Protein AF-A0A2S7KU03-F1 (afdb_monomer_lite)

InterPro domains:
  IPR025232 Domain of unknown function DUF4174 [PF13778] (1-86)

Organism: NCBI:txid53483

pLDDT: mean 91.19, std 9.79, range [47.56, 96.88]

Secondary structure (DSSP, 8-state):
-----SHHHHTTT---EEEETTEEEETT-SS-EE-SHHHHHH-TT--S--EEEE-TTS-EEEEESS---HHHHHHHHHTSHHHHHHHHHHT-

Radius of gyration: 14.47 Å; chains: 1; bounding box: 33×25×41 Å

Sequence (92 aa):
MLKNKSTEFEERELKVFQALPNFFKSDSDENWSQSPDLYQKFNTEKTAFKIVLIGLDRGIKVSQTAILSVEKLFTIIDGMPMRQRELKLKNK

Structure (mmCIF, N/CA/C/O backbone):
data_AF-A0A2S7KU03-F1
#
_entry.id   AF-A0A2S7KU03-F1
#
loop_
_atom_site.group_PDB
_atom_site.id
_atom_site.type_symbol
_atom_site.label_atom_id
_atom_site.label_alt_id
_atom_site.label_comp_id
_atom_site.label_asym_id
_atom_site.label_entity_id
_atom_site.label_seq_id
_atom_site.pdbx_PDB_ins_code
_atom_site.Cartn_x
_atom_site.Cartn_y
_atom_site.Cartn_z
_atom_site.occupancy
_atom_site.B_iso_or_equiv
_atom_site.auth_seq_id
_atom_site.auth_comp_id
_atom_site.auth_asym_id
_atom_site.auth_atom_id
_atom_site.pdbx_PDB_model_num
ATOM 1 N N . MET A 1 1 ? -1.482 11.866 -8.044 1.00 47.56 1 MET A N 1
ATOM 2 C CA . MET A 1 1 ? -0.708 10.990 -7.133 1.00 47.56 1 MET A CA 1
ATOM 3 C C . MET A 1 1 ? -1.293 11.096 -5.734 1.00 47.56 1 MET A C 1
ATOM 5 O O . MET A 1 1 ? -1.732 12.187 -5.385 1.00 47.56 1 MET A O 1
ATOM 9 N N . LEU A 1 2 ? -1.324 9.995 -4.973 1.00 58.03 2 LEU A N 1
ATOM 10 C CA . LEU A 1 2 ? -1.790 9.970 -3.579 1.00 58.03 2 LEU A CA 1
ATOM 11 C C . LEU A 1 2 ? -0.881 10.878 -2.736 1.00 58.03 2 LEU A C 1
ATOM 13 O O . LEU A 1 2 ? 0.321 10.639 -2.662 1.00 58.03 2 LEU A O 1
ATOM 17 N N . LYS A 1 3 ? -1.432 11.952 -2.167 1.00 57.16 3 LYS A N 1
ATOM 18 C CA . LYS A 1 3 ? -0.708 12.846 -1.254 1.00 57.16 3 LYS A CA 1
ATOM 19 C C . LYS A 1 3 ? -0.989 12.377 0.176 1.00 57.16 3 LYS A C 1
ATOM 21 O O . LYS A 1 3 ? -2.143 12.384 0.586 1.00 57.16 3 LYS A O 1
ATOM 26 N N . ASN A 1 4 ? 0.044 11.975 0.918 1.00 62.50 4 ASN A N 1
ATOM 27 C CA . ASN A 1 4 ? -0.086 11.333 2.237 1.00 62.50 4 ASN A CA 1
ATOM 28 C C . ASN A 1 4 ? -0.361 12.296 3.414 1.00 62.50 4 ASN A C 1
ATOM 30 O O . ASN A 1 4 ? -0.373 11.857 4.552 1.00 62.50 4 ASN A O 1
ATOM 34 N N . LYS A 1 5 ? -0.566 13.597 3.172 1.00 61.34 5 LYS A N 1
ATOM 35 C CA . LYS A 1 5 ? -0.696 14.619 4.232 1.00 61.34 5 LYS A CA 1
ATOM 36 C C . LYS A 1 5 ? -2.136 14.856 4.695 1.00 61.34 5 LYS A C 1
ATOM 38 O O . LYS A 1 5 ? -2.480 15.967 5.087 1.00 61.34 5 LYS A O 1
ATOM 43 N N . SER A 1 6 ? -3.003 13.857 4.559 1.00 79.19 6 SER A N 1
ATOM 44 C CA . SER A 1 6 ? -4.374 13.959 5.064 1.00 79.19 6 SER A CA 1
ATOM 45 C C . SER A 1 6 ? -4.485 13.238 6.398 1.00 79.19 6 SER A C 1
ATOM 47 O O . SER A 1 6 ? -3.902 12.168 6.583 1.00 79.19 6 SER A O 1
ATOM 49 N N . THR A 1 7 ? -5.285 13.801 7.300 1.00 85.31 7 THR A N 1
ATOM 50 C CA . THR A 1 7 ? -5.614 13.205 8.601 1.00 85.31 7 THR A CA 1
ATOM 51 C C . THR A 1 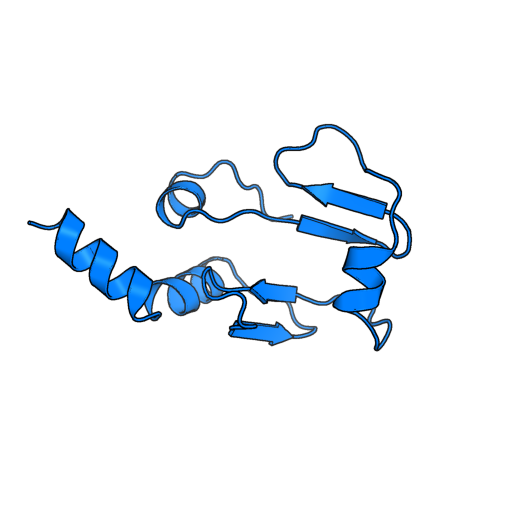7 ? -6.107 11.761 8.455 1.00 85.31 7 THR A C 1
ATOM 53 O O . THR A 1 7 ? -5.792 10.907 9.272 1.00 85.31 7 THR A O 1
ATOM 56 N N . GLU A 1 8 ? -6.794 11.440 7.357 1.00 89.75 8 GLU A N 1
ATOM 57 C CA . GLU A 1 8 ? -7.321 10.101 7.081 1.00 89.75 8 GLU A CA 1
ATOM 58 C C . GLU A 1 8 ? -6.237 9.034 6.840 1.00 89.75 8 GLU A C 1
ATOM 60 O O . GLU A 1 8 ? -6.457 7.859 7.155 1.00 89.75 8 GLU A O 1
ATOM 65 N N . PHE A 1 9 ? -5.083 9.420 6.280 1.00 91.25 9 PHE A N 1
ATOM 66 C CA . PHE A 1 9 ? -3.930 8.526 6.112 1.00 91.25 9 PHE A CA 1
ATOM 67 C C . PHE A 1 9 ? -3.202 8.321 7.441 1.00 91.25 9 PHE A C 1
ATOM 69 O O . PHE A 1 9 ? -2.847 7.188 7.769 1.00 91.25 9 PHE A O 1
ATOM 76 N N . GLU A 1 10 ? -3.032 9.395 8.214 1.00 89.31 10 GLU A N 1
ATOM 77 C CA . GLU A 1 10 ? -2.401 9.357 9.538 1.00 89.31 10 GLU A CA 1
ATOM 78 C C . GLU A 1 10 ? -3.202 8.489 10.517 1.00 89.31 10 GLU A C 1
ATOM 80 O O . GLU A 1 10 ? -2.637 7.625 11.183 1.00 89.31 10 GLU A O 1
ATOM 85 N N . GLU A 1 11 ? -4.531 8.627 10.541 1.00 91.75 11 GLU A N 1
ATOM 86 C CA . GLU A 1 11 ? -5.422 7.824 11.392 1.00 91.75 11 GLU A CA 1
ATOM 87 C C . GLU A 1 11 ? -5.342 6.315 11.141 1.00 91.75 11 GLU A C 1
ATOM 89 O O . GLU A 1 11 ? -5.684 5.524 12.027 1.00 91.75 11 GLU A O 1
ATOM 94 N N . ARG A 1 12 ? -4.945 5.927 9.925 1.00 92.69 12 ARG A N 1
ATOM 95 C CA . ARG A 1 12 ? -4.804 4.536 9.475 1.00 92.69 12 ARG A CA 1
ATOM 96 C C . ARG A 1 12 ? -3.344 4.083 9.440 1.00 92.69 12 ARG A C 1
ATOM 98 O O . ARG A 1 12 ? -3.071 3.003 8.920 1.00 92.69 12 ARG A O 1
ATOM 105 N N . GLU A 1 13 ? -2.430 4.910 9.952 1.00 91.94 13 GLU A N 1
ATOM 106 C CA . GLU A 1 13 ? -0.983 4.673 9.982 1.00 91.94 13 GLU A CA 1
ATOM 107 C C . GLU A 1 13 ? -0.410 4.269 8.609 1.00 91.94 13 GLU A C 1
ATOM 109 O O . GLU A 1 13 ? 0.492 3.433 8.493 1.00 91.94 13 GLU A O 1
ATOM 114 N N . LEU A 1 14 ? -0.951 4.852 7.535 1.00 92.75 14 LEU A N 1
ATOM 115 C CA . LEU A 1 14 ? -0.566 4.501 6.173 1.00 92.75 14 LEU A CA 1
ATOM 116 C C . LEU A 1 14 ? 0.751 5.158 5.774 1.00 92.75 14 LEU A C 1
ATOM 118 O O . LEU A 1 14 ? 0.909 6.372 5.860 1.00 92.75 14 LEU A O 1
ATOM 122 N N . LYS A 1 15 ? 1.655 4.340 5.230 1.00 92.44 15 LYS A N 1
ATOM 123 C CA . LYS A 1 15 ? 2.878 4.787 4.558 1.00 92.44 15 LYS A CA 1
ATOM 124 C C . LYS A 1 15 ? 2.813 4.425 3.087 1.00 92.44 15 LYS A C 1
ATOM 126 O O . LYS A 1 15 ? 2.492 3.286 2.736 1.00 92.44 15 LYS A O 1
ATOM 131 N N . VAL A 1 16 ? 3.135 5.380 2.224 1.00 93.12 16 VAL A N 1
ATOM 132 C CA . VAL A 1 16 ? 3.121 5.183 0.775 1.00 93.12 16 VAL A CA 1
ATOM 133 C C . VAL A 1 16 ? 4.547 5.068 0.260 1.00 93.12 16 VAL A C 1
ATOM 135 O O . VAL A 1 16 ? 5.355 5.975 0.419 1.00 93.12 16 VAL A O 1
ATOM 138 N N . PHE A 1 17 ? 4.827 3.965 -0.429 1.00 94.50 17 PHE A N 1
ATOM 139 C CA . PHE A 1 17 ? 6.070 3.761 -1.162 1.00 94.50 17 PHE A CA 1
ATOM 140 C C . PHE A 1 17 ? 5.784 3.739 -2.656 1.00 94.50 17 PHE A C 1
ATOM 142 O O . PHE A 1 17 ? 4.849 3.087 -3.122 1.00 94.50 17 PHE A O 1
ATOM 149 N N . GLN A 1 18 ? 6.622 4.432 -3.410 1.00 95.00 18 GLN A N 1
ATOM 150 C CA . GLN A 1 18 ? 6.630 4.399 -4.863 1.00 95.00 18 GLN A CA 1
ATOM 151 C C . GLN A 1 18 ? 7.887 3.669 -5.306 1.00 95.00 18 GLN A C 1
ATOM 153 O O . GLN A 1 18 ? 8.975 3.990 -4.835 1.00 95.00 18 GLN A O 1
ATOM 158 N N . ALA A 1 19 ? 7.741 2.694 -6.198 1.00 96.00 19 ALA A N 1
ATOM 159 C CA . ALA A 1 19 ? 8.850 1.900 -6.704 1.00 96.00 19 ALA A CA 1
ATOM 160 C C . ALA A 1 19 ? 8.877 1.941 -8.235 1.00 96.00 19 ALA A C 1
ATOM 162 O O . ALA A 1 19 ? 7.910 1.588 -8.908 1.00 96.00 19 ALA A O 1
ATOM 163 N N . LEU A 1 20 ? 10.015 2.366 -8.762 1.00 95.62 20 LEU A N 1
ATOM 164 C CA . LEU A 1 20 ? 10.435 2.290 -10.154 1.00 95.62 20 LEU A CA 1
ATOM 165 C C . LEU A 1 20 ? 11.513 1.199 -10.276 1.00 95.62 20 LEU A C 1
ATOM 167 O O . LEU A 1 20 ? 12.068 0.792 -9.255 1.00 95.62 20 LEU A O 1
ATOM 171 N N . PRO A 1 21 ? 11.867 0.739 -11.491 1.00 96.06 21 PRO A N 1
ATOM 172 C CA . PRO A 1 21 ? 12.779 -0.394 -11.669 1.00 96.06 21 PRO A CA 1
ATOM 173 C C . PRO A 1 21 ? 14.074 -0.358 -10.846 1.00 96.06 21 PRO A C 1
ATOM 175 O O . PRO A 1 21 ? 14.495 -1.401 -10.361 1.00 96.06 21 PRO A O 1
ATOM 178 N N . ASN A 1 22 ? 14.670 0.824 -10.660 1.00 96.50 22 ASN A N 1
ATOM 179 C CA . ASN A 1 22 ? 15.935 1.006 -9.935 1.00 96.50 22 ASN A CA 1
ATOM 180 C C . ASN A 1 22 ? 15.849 2.014 -8.783 1.00 96.50 22 ASN A C 1
ATOM 182 O O . ASN A 1 22 ? 16.866 2.319 -8.164 1.00 96.50 22 ASN A O 1
ATOM 186 N N . PHE A 1 23 ? 14.670 2.577 -8.532 1.00 96.88 23 PHE A N 1
ATOM 187 C CA . PHE A 1 23 ? 14.512 3.666 -7.579 1.00 96.88 23 PHE A CA 1
ATOM 188 C C . PHE A 1 23 ? 13.256 3.468 -6.763 1.00 96.88 23 PHE A C 1
ATOM 190 O O . PHE A 1 23 ? 12.238 3.009 -7.275 1.00 96.88 23 PHE A O 1
ATOM 197 N N . PHE A 1 24 ? 13.287 3.910 -5.520 1.00 96.44 24 PHE A N 1
ATOM 198 C CA . PHE A 1 24 ? 12.083 4.020 -4.725 1.00 96.44 24 PHE A CA 1
ATOM 199 C C . PHE A 1 24 ? 12.058 5.325 -3.948 1.00 96.44 24 PHE A C 1
ATOM 201 O O . PHE A 1 24 ? 13.076 6.000 -3.785 1.00 96.44 24 PHE A O 1
ATOM 208 N N . LYS A 1 25 ? 10.869 5.683 -3.487 1.00 95.31 25 LYS A N 1
ATOM 209 C CA . LYS A 1 25 ? 10.649 6.860 -2.665 1.00 95.31 25 LYS A CA 1
ATOM 210 C C . LYS A 1 25 ? 9.514 6.593 -1.690 1.00 95.31 25 LYS A C 1
ATOM 212 O O . LYS A 1 25 ? 8.430 6.179 -2.113 1.00 95.31 25 LYS A O 1
ATOM 217 N N . SER A 1 26 ? 9.761 6.821 -0.406 1.00 92.75 26 SER A N 1
ATOM 218 C CA . SER A 1 26 ? 8.697 6.942 0.584 1.00 92.75 26 SER A CA 1
ATOM 219 C C . SER A 1 26 ? 8.030 8.310 0.459 1.00 92.75 26 SER A C 1
ATOM 221 O O . SER A 1 26 ? 8.640 9.295 0.046 1.00 92.75 26 SER A O 1
ATOM 223 N N . ASP A 1 27 ? 6.772 8.395 0.853 1.00 87.25 27 ASP A N 1
ATOM 224 C CA . ASP A 1 27 ? 6.046 9.652 1.007 1.00 87.25 27 ASP A CA 1
ATOM 225 C C . ASP A 1 27 ? 6.693 10.645 1.984 1.00 87.25 27 ASP A C 1
ATOM 227 O O . ASP A 1 27 ? 6.477 11.852 1.875 1.00 87.25 27 ASP A O 1
ATOM 231 N N . SER A 1 28 ? 7.509 10.126 2.895 1.00 84.44 28 SER A N 1
ATOM 232 C CA . SER A 1 28 ? 8.251 10.883 3.897 1.00 84.44 28 SER A CA 1
ATOM 233 C C . SER A 1 28 ? 9.635 11.324 3.407 1.00 84.44 28 SER A C 1
ATOM 235 O O . SER A 1 28 ? 10.264 12.160 4.049 1.00 84.44 28 SER A O 1
ATOM 237 N N . ASP A 1 29 ? 10.113 10.787 2.279 1.00 88.31 29 ASP A N 1
ATOM 238 C CA . ASP A 1 29 ? 11.436 11.108 1.747 1.00 88.31 29 ASP A CA 1
ATOM 239 C C . ASP A 1 29 ? 11.378 12.358 0.860 1.00 88.31 29 ASP A C 1
ATOM 241 O O . ASP A 1 29 ? 10.454 12.556 0.062 1.00 88.31 29 ASP A O 1
ATOM 245 N N . GLU A 1 30 ? 12.417 13.189 0.911 1.00 88.25 30 GLU A N 1
ATOM 246 C CA . GLU A 1 30 ? 12.565 14.299 -0.037 1.00 88.25 30 GLU A CA 1
ATOM 247 C C . GLU A 1 30 ? 13.048 13.796 -1.406 1.00 88.25 30 GLU A C 1
ATOM 249 O O . GLU A 1 30 ? 12.515 14.192 -2.448 1.00 88.25 30 GLU A O 1
ATOM 254 N N . ASN A 1 31 ? 13.977 12.837 -1.408 1.00 93.38 31 ASN A N 1
ATOM 255 C CA . ASN A 1 31 ? 14.675 12.352 -2.598 1.00 93.38 31 ASN A CA 1
ATOM 256 C C . ASN A 1 31 ? 14.360 10.885 -2.915 1.00 93.38 31 ASN A C 1
ATOM 258 O O . ASN A 1 31 ? 13.935 10.118 -2.055 1.00 93.38 31 ASN A O 1
ATOM 262 N N . TRP A 1 32 ? 14.577 10.494 -4.171 1.00 96.12 32 TRP A N 1
ATOM 263 C CA . TRP A 1 32 ? 14.537 9.089 -4.576 1.00 96.12 32 TRP A CA 1
ATOM 264 C C . TRP A 1 32 ? 15.805 8.374 -4.112 1.00 96.12 32 TRP A C 1
ATOM 266 O O . TRP A 1 32 ? 16.911 8.878 -4.299 1.00 96.12 32 TRP A O 1
ATOM 276 N N . SER A 1 33 ? 15.638 7.178 -3.561 1.00 96.12 33 SER A N 1
ATOM 277 C CA . SER A 1 33 ? 16.734 6.277 -3.216 1.00 96.12 33 SER A CA 1
ATOM 278 C C . SER A 1 33 ? 16.942 5.266 -4.338 1.00 96.12 33 SER A C 1
ATOM 280 O O . SER A 1 33 ? 15.977 4.728 -4.883 1.00 96.12 33 SER A O 1
ATOM 282 N N . GLN A 1 34 ? 18.196 4.990 -4.692 1.00 96.81 34 GLN A N 1
ATOM 283 C CA . GLN A 1 34 ? 18.531 3.989 -5.702 1.00 96.81 34 GLN A CA 1
ATOM 284 C C . GLN A 1 34 ? 18.523 2.591 -5.072 1.00 96.81 34 GLN A C 1
ATOM 286 O O . GLN A 1 34 ? 19.432 2.222 -4.336 1.00 96.81 34 GLN A O 1
ATOM 291 N N . SER A 1 35 ? 17.485 1.811 -5.358 1.00 96.00 35 SER A N 1
ATOM 292 C CA . SER A 1 35 ? 17.420 0.379 -5.067 1.00 96.00 35 SER A CA 1
ATOM 293 C C . SER A 1 35 ? 16.326 -0.258 -5.930 1.00 96.00 35 SER A C 1
ATOM 295 O O . SER A 1 35 ? 15.230 0.305 -6.038 1.00 96.00 35 SER A O 1
ATOM 297 N N . PRO A 1 36 ? 16.587 -1.427 -6.540 1.00 94.69 36 PRO A N 1
ATOM 298 C CA . PRO A 1 36 ? 15.590 -2.159 -7.308 1.00 94.69 36 PRO A CA 1
ATOM 299 C C . PRO A 1 36 ? 14.701 -3.066 -6.439 1.00 94.69 36 PRO A C 1
ATOM 301 O O . PRO A 1 36 ? 13.733 -3.636 -6.946 1.00 94.69 36 PRO A O 1
ATOM 304 N N . ASP A 1 37 ? 15.007 -3.219 -5.147 1.00 95.94 37 ASP A N 1
ATOM 305 C CA . ASP A 1 37 ? 14.485 -4.307 -4.311 1.00 95.94 37 ASP A CA 1
ATOM 306 C C . ASP A 1 37 ? 12.958 -4.290 -4.208 1.00 95.94 37 ASP A C 1
ATOM 308 O O . ASP A 1 37 ? 12.307 -5.323 -4.371 1.00 95.94 37 ASP A O 1
ATOM 312 N N . LEU A 1 38 ? 12.361 -3.113 -3.986 1.00 94.81 38 LEU A N 1
ATOM 313 C CA . LEU A 1 38 ? 10.904 -2.978 -3.894 1.00 94.81 38 LEU A CA 1
ATOM 314 C C . LEU A 1 38 ? 10.219 -3.315 -5.222 1.00 94.81 38 LEU A C 1
ATOM 316 O O . LEU A 1 38 ? 9.216 -4.031 -5.231 1.00 94.81 38 LEU A O 1
ATOM 320 N N . TYR A 1 39 ? 10.764 -2.840 -6.343 1.00 96.25 39 TYR A N 1
ATOM 321 C CA . TYR A 1 39 ? 10.189 -3.113 -7.657 1.00 96.25 39 TYR A CA 1
ATOM 322 C C . TYR A 1 39 ? 10.298 -4.597 -8.007 1.00 96.25 39 TYR A C 1
ATOM 324 O O . TYR A 1 39 ? 9.300 -5.210 -8.382 1.00 96.25 39 TYR A O 1
ATOM 332 N N . GLN A 1 40 ? 11.475 -5.202 -7.830 1.00 95.75 40 GLN A N 1
ATOM 333 C CA . GLN A 1 40 ? 11.685 -6.620 -8.130 1.00 95.75 40 GLN A CA 1
ATOM 334 C C . GLN A 1 40 ? 10.841 -7.529 -7.234 1.00 95.75 40 GLN A C 1
ATOM 336 O O . GLN A 1 40 ? 10.286 -8.517 -7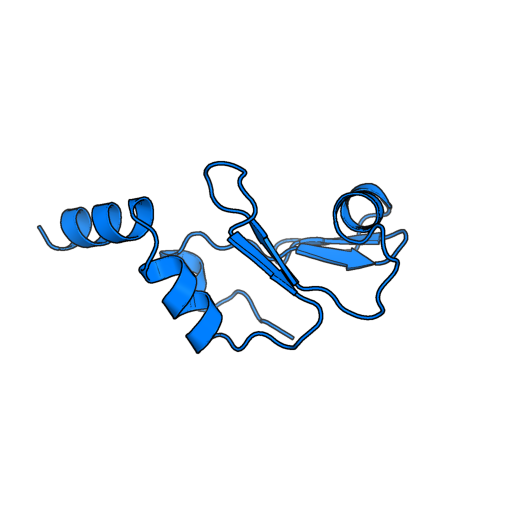.712 1.00 95.75 40 GLN A O 1
ATOM 341 N N . LYS A 1 41 ? 10.689 -7.175 -5.953 1.00 95.38 41 LYS A N 1
ATOM 342 C CA . LYS A 1 41 ? 9.901 -7.956 -4.996 1.00 95.38 41 LYS A CA 1
ATOM 343 C C . LYS A 1 41 ? 8.405 -7.937 -5.301 1.00 95.38 41 LYS A C 1
ATOM 345 O O . LYS A 1 41 ? 7.746 -8.964 -5.154 1.00 95.38 41 LYS A O 1
ATOM 350 N N . PHE A 1 42 ? 7.854 -6.786 -5.687 1.00 95.62 42 PHE A N 1
ATOM 351 C CA . PHE A 1 42 ? 6.400 -6.611 -5.792 1.00 95.62 42 PHE A CA 1
ATOM 352 C C . PHE A 1 42 ? 5.867 -6.573 -7.233 1.00 95.62 42 PHE A C 1
ATOM 354 O O . PHE A 1 42 ? 4.677 -6.828 -7.447 1.00 95.62 42 PHE A O 1
ATOM 361 N N . ASN A 1 43 ? 6.719 -6.337 -8.233 1.00 95.81 43 ASN A N 1
ATOM 362 C CA . ASN A 1 43 ? 6.355 -6.273 -9.651 1.00 95.81 43 ASN A CA 1
ATOM 363 C C . ASN A 1 43 ? 7.181 -7.240 -10.521 1.00 95.81 43 ASN A C 1
ATOM 365 O O . ASN A 1 43 ? 7.751 -6.855 -11.540 1.00 95.81 43 ASN A O 1
ATOM 369 N N . THR A 1 44 ? 7.218 -8.516 -10.133 1.00 92.50 44 THR A N 1
ATOM 370 C CA . THR A 1 44 ? 7.902 -9.600 -10.869 1.00 92.50 44 THR A CA 1
ATOM 371 C C . THR A 1 44 ? 7.444 -9.733 -12.326 1.00 92.50 44 THR A C 1
ATOM 373 O O . THR A 1 44 ? 8.248 -10.019 -13.208 1.00 92.50 44 THR A O 1
ATOM 376 N N . GLU A 1 45 ? 6.166 -9.461 -12.587 1.00 93.06 45 GLU A N 1
ATOM 377 C CA . GLU A 1 45 ? 5.538 -9.472 -13.915 1.00 93.06 45 GLU A CA 1
ATOM 378 C C . GLU A 1 45 ? 5.917 -8.259 -14.786 1.00 93.06 45 GLU A C 1
ATOM 380 O O . GLU A 1 45 ? 5.529 -8.196 -15.949 1.00 93.06 45 GLU A O 1
ATOM 385 N N . LYS A 1 46 ? 6.670 -7.288 -14.242 1.00 92.50 46 LYS A N 1
ATOM 386 C CA . LYS A 1 46 ? 7.098 -6.057 -14.933 1.00 92.50 46 LYS A CA 1
ATOM 387 C C . LYS A 1 46 ? 5.935 -5.274 -15.551 1.00 92.50 46 LYS A C 1
ATOM 389 O O . LYS A 1 46 ? 6.049 -4.697 -16.631 1.00 92.50 46 LYS A O 1
ATOM 394 N N . THR A 1 47 ? 4.807 -5.234 -14.848 1.00 94.81 47 THR A N 1
ATOM 395 C CA . THR A 1 47 ? 3.634 -4.465 -15.276 1.00 94.81 47 THR A CA 1
ATOM 396 C C . THR A 1 47 ? 3.936 -2.965 -15.246 1.00 94.81 47 THR A C 1
ATOM 398 O O . THR A 1 47 ? 4.729 -2.498 -14.423 1.00 94.81 47 THR A O 1
ATOM 401 N N . ALA A 1 48 ? 3.297 -2.196 -16.131 1.00 94.06 48 ALA A N 1
ATOM 402 C CA . ALA A 1 48 ? 3.477 -0.743 -16.182 1.00 94.06 48 ALA A CA 1
ATOM 403 C C . ALA A 1 48 ? 2.954 -0.038 -14.916 1.00 94.06 48 ALA A C 1
ATOM 405 O O . ALA A 1 48 ? 3.445 1.027 -14.551 1.00 94.06 48 ALA A O 1
ATOM 406 N N . PHE A 1 49 ? 1.968 -0.636 -14.243 1.00 94.88 49 PHE A N 1
ATOM 407 C CA . PHE A 1 49 ? 1.372 -0.107 -13.027 1.00 94.88 49 PHE A CA 1
ATOM 408 C C . PHE A 1 49 ? 0.867 -1.238 -12.135 1.00 94.88 49 PHE A C 1
ATOM 410 O O . PHE A 1 49 ? 0.174 -2.144 -12.601 1.00 94.88 49 PHE A O 1
ATOM 417 N N . LYS A 1 50 ? 1.183 -1.153 -10.841 1.00 96.12 50 LYS A N 1
ATOM 418 C CA . LYS A 1 50 ? 0.730 -2.101 -9.827 1.00 96.12 50 LYS A CA 1
ATOM 419 C C . LYS A 1 50 ? 0.582 -1.408 -8.482 1.00 96.12 50 LYS A C 1
ATOM 421 O O . LYS A 1 50 ? 1.439 -0.621 -8.088 1.00 96.12 50 LYS A O 1
ATOM 426 N N . ILE A 1 51 ? -0.487 -1.737 -7.770 1.00 96.06 51 ILE A N 1
ATOM 427 C CA . ILE A 1 51 ? -0.716 -1.341 -6.382 1.00 96.06 51 ILE A CA 1
ATOM 428 C C . ILE A 1 51 ? -0.636 -2.593 -5.527 1.00 96.06 51 ILE A C 1
ATOM 430 O O . ILE A 1 51 ? -1.297 -3.592 -5.820 1.00 96.06 51 ILE A O 1
ATOM 434 N N . VAL A 1 52 ? 0.142 -2.510 -4.451 1.00 96.81 52 VAL A N 1
ATOM 435 C CA . VAL A 1 52 ? 0.213 -3.543 -3.422 1.00 96.81 52 VAL A CA 1
ATOM 436 C C . VAL A 1 52 ? -0.086 -2.902 -2.071 1.00 96.81 52 VAL A C 1
ATOM 438 O O . VAL A 1 52 ? 0.618 -1.987 -1.655 1.00 96.81 52 VAL A O 1
ATOM 441 N N . LEU A 1 53 ? -1.131 -3.379 -1.393 1.00 96.69 53 LEU A N 1
ATOM 442 C CA . LEU A 1 53 ? -1.429 -3.017 -0.007 1.00 96.69 53 LEU A CA 1
ATOM 443 C C . LEU A 1 53 ? -0.885 -4.110 0.907 1.00 96.69 53 LEU A C 1
ATOM 445 O O . LEU A 1 53 ? -1.274 -5.272 0.773 1.00 96.69 53 LEU A O 1
ATOM 449 N N . ILE A 1 54 ? -0.013 -3.734 1.838 1.00 96.31 54 ILE A N 1
ATOM 450 C CA . ILE A 1 54 ? 0.593 -4.638 2.818 1.00 96.31 54 ILE A CA 1
ATOM 451 C C . ILE A 1 54 ? 0.026 -4.283 4.192 1.00 96.31 54 ILE A C 1
ATOM 453 O O . ILE A 1 54 ? 0.052 -3.121 4.588 1.00 96.31 54 ILE A O 1
ATOM 457 N N . GLY A 1 55 ? -0.513 -5.272 4.902 1.00 94.12 55 GLY A N 1
ATOM 458 C CA . GLY A 1 55 ? -0.997 -5.095 6.269 1.00 94.12 55 GLY A CA 1
ATOM 459 C C . GLY A 1 55 ? 0.146 -5.012 7.282 1.00 94.12 55 GLY A C 1
ATOM 460 O O . GLY A 1 55 ? 1.264 -5.456 7.018 1.00 94.12 55 GLY A O 1
ATOM 461 N N . LEU A 1 56 ? -0.147 -4.509 8.485 1.00 91.25 56 LEU A N 1
ATOM 462 C CA . LEU A 1 56 ? 0.800 -4.508 9.61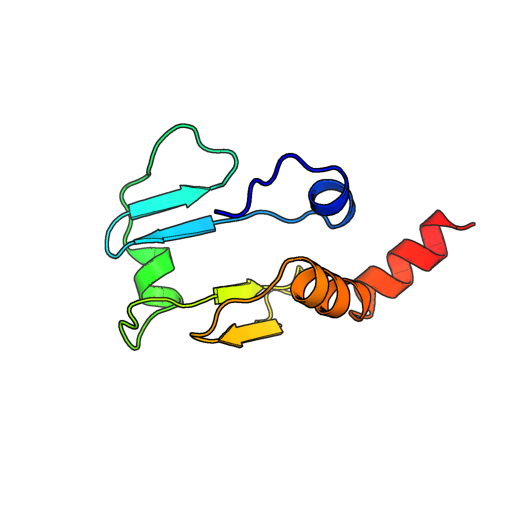5 1.00 91.25 56 LEU A CA 1
ATOM 463 C C . LEU A 1 56 ? 1.236 -5.928 10.024 1.00 91.25 56 LEU A C 1
ATOM 465 O O . LEU A 1 56 ? 2.312 -6.132 10.580 1.00 91.25 56 LEU A O 1
ATOM 469 N N . ASP A 1 57 ? 0.433 -6.932 9.673 1.00 92.00 57 ASP A N 1
ATOM 470 C CA . ASP A 1 57 ? 0.749 -8.356 9.796 1.00 92.00 57 ASP A CA 1
ATOM 471 C C . ASP A 1 57 ? 1.730 -8.874 8.727 1.00 92.00 57 ASP A C 1
ATOM 473 O O . ASP A 1 57 ? 2.026 -10.068 8.696 1.00 92.00 57 ASP A O 1
ATOM 477 N N . ARG A 1 58 ? 2.257 -7.988 7.869 1.00 92.69 58 ARG A N 1
ATOM 478 C CA . ARG A 1 58 ? 3.147 -8.274 6.729 1.00 92.69 58 ARG A CA 1
ATOM 479 C C . ARG A 1 58 ? 2.483 -9.055 5.586 1.00 92.69 58 ARG A C 1
ATOM 481 O O . ARG A 1 58 ? 3.169 -9.426 4.633 1.00 92.69 58 ARG A O 1
ATOM 488 N N . GLY A 1 59 ? 1.168 -9.275 5.634 1.00 95.06 59 GLY A N 1
ATOM 489 C CA . GLY A 1 59 ? 0.419 -9.946 4.572 1.00 95.06 59 GLY A CA 1
ATOM 490 C C . GLY A 1 59 ? -0.003 -8.994 3.450 1.00 95.06 59 GLY A C 1
ATOM 491 O O . GLY A 1 59 ? -0.370 -7.848 3.705 1.00 95.06 59 GLY A O 1
ATOM 492 N N . ILE A 1 60 ? -0.015 -9.475 2.202 1.00 96.56 60 ILE A N 1
ATOM 493 C CA . ILE A 1 60 ? -0.585 -8.731 1.067 1.00 96.56 60 ILE A CA 1
ATOM 494 C C . ILE A 1 60 ? -2.115 -8.772 1.166 1.00 96.56 60 ILE A C 1
ATOM 496 O O . ILE A 1 60 ? -2.709 -9.846 1.211 1.00 96.56 60 ILE A O 1
ATOM 500 N N . LYS A 1 61 ? -2.751 -7.599 1.201 1.00 96.38 61 LYS A N 1
ATOM 501 C CA . LYS A 1 61 ? -4.214 -7.431 1.275 1.00 96.38 61 LYS A CA 1
ATOM 502 C C . LYS A 1 61 ? -4.831 -7.115 -0.081 1.00 96.38 61 LYS A C 1
ATOM 504 O O . LYS A 1 61 ? -5.945 -7.538 -0.366 1.00 96.38 61 LYS A O 1
ATOM 509 N N . VAL A 1 62 ? -4.094 -6.387 -0.917 1.00 96.44 62 VAL A N 1
ATOM 510 C CA . VAL A 1 62 ? -4.475 -6.050 -2.293 1.00 96.44 62 VAL A CA 1
ATOM 511 C C . VAL A 1 62 ? -3.236 -6.165 -3.167 1.00 96.44 62 VAL A C 1
ATOM 513 O O . VAL A 1 62 ? -2.168 -5.706 -2.773 1.00 96.44 62 VAL A O 1
ATOM 516 N N . SER A 1 63 ? -3.386 -6.747 -4.353 1.00 96.31 63 SER A N 1
ATOM 517 C CA . SER A 1 63 ? -2.385 -6.740 -5.419 1.00 96.31 63 SER A CA 1
ATOM 518 C C . SER A 1 63 ? -3.126 -6.654 -6.748 1.00 96.31 63 SER A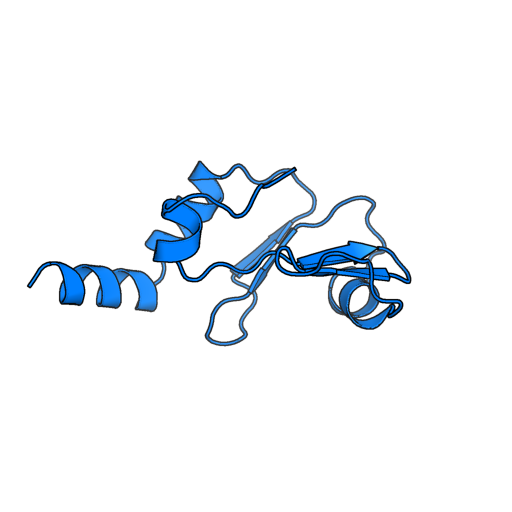 C 1
ATOM 520 O O . SER A 1 63 ? -3.785 -7.613 -7.142 1.00 96.31 63 SER A O 1
ATOM 522 N N . GLN A 1 64 ? -3.072 -5.501 -7.413 1.00 95.81 64 GLN A N 1
ATOM 523 C CA . GLN A 1 64 ? -3.803 -5.268 -8.662 1.00 95.81 64 GLN A CA 1
ATOM 524 C C . GLN A 1 64 ? -3.065 -4.298 -9.585 1.00 95.81 64 GLN A C 1
ATOM 526 O O . GLN A 1 64 ? -2.281 -3.468 -9.130 1.00 95.81 64 GLN A O 1
ATOM 531 N N . THR A 1 65 ? -3.363 -4.373 -10.879 1.00 96.81 65 THR A N 1
ATOM 532 C CA . THR A 1 65 ? -2.807 -3.504 -11.932 1.00 96.81 65 THR A CA 1
ATOM 533 C C . THR A 1 65 ? -3.765 -2.388 -12.360 1.00 96.81 65 THR A C 1
ATOM 535 O O . THR A 1 65 ? -3.466 -1.615 -13.265 1.00 96.81 65 THR A O 1
ATOM 538 N N . ALA A 1 66 ? -4.923 -2.282 -11.706 1.00 94.56 66 ALA A N 1
ATOM 539 C CA . ALA A 1 66 ? -5.904 -1.226 -11.928 1.00 94.56 66 ALA A CA 1
ATOM 540 C C . ALA A 1 66 ? -5.781 -0.119 -10.874 1.00 94.56 66 ALA A C 1
ATOM 542 O O . ALA A 1 66 ? -5.346 -0.365 -9.744 1.00 94.56 66 ALA A O 1
ATOM 543 N N . ILE A 1 67 ? -6.228 1.090 -11.221 1.00 92.50 67 ILE A N 1
ATOM 544 C CA . ILE A 1 67 ? -6.323 2.215 -10.283 1.00 92.50 67 ILE A CA 1
ATOM 545 C C . ILE A 1 67 ? -7.206 1.817 -9.090 1.00 92.50 67 ILE A C 1
ATOM 547 O O . ILE A 1 67 ? -8.290 1.255 -9.254 1.00 92.50 67 ILE A O 1
ATOM 551 N N . LEU A 1 68 ? -6.727 2.114 -7.883 1.00 92.31 68 LEU A N 1
ATOM 552 C CA . LEU A 1 68 ? -7.468 1.968 -6.635 1.00 92.31 68 LEU A CA 1
ATOM 553 C C . LEU A 1 68 ? -7.814 3.367 -6.127 1.00 92.31 68 LEU A C 1
ATOM 555 O O . LEU A 1 68 ? -6.913 4.177 -5.908 1.00 92.31 68 LEU A O 1
ATOM 559 N N . SER A 1 69 ? -9.106 3.655 -5.968 1.00 92.62 69 SER A N 1
ATOM 560 C CA . SER A 1 69 ? -9.544 4.922 -5.382 1.00 92.62 69 SER A CA 1
ATOM 561 C C . SER A 1 69 ? -9.245 4.957 -3.881 1.00 92.62 69 SER A C 1
ATOM 563 O O . SER A 1 69 ? -9.106 3.910 -3.239 1.00 92.62 69 SER A O 1
ATOM 565 N N . VAL A 1 70 ? -9.152 6.162 -3.319 1.00 91.62 70 VAL A N 1
ATOM 566 C CA . VAL A 1 70 ? -8.871 6.360 -1.889 1.00 91.62 70 VAL A CA 1
ATOM 567 C C . VAL A 1 70 ? -10.005 5.800 -1.033 1.00 91.62 70 VAL A C 1
ATOM 569 O O . VAL A 1 70 ? -9.757 5.108 -0.051 1.00 91.62 70 VAL A O 1
ATOM 572 N N . GLU A 1 71 ? -11.250 5.992 -1.458 1.00 92.94 71 GLU A N 1
ATOM 573 C CA . GLU A 1 71 ? -12.440 5.505 -0.758 1.00 92.94 71 GLU A CA 1
ATOM 574 C C . GLU A 1 71 ? -12.446 3.976 -0.707 1.00 92.94 71 GLU A C 1
ATOM 576 O O . GLU A 1 71 ? -12.721 3.374 0.334 1.00 92.94 71 GLU A O 1
ATOM 581 N N . LYS A 1 72 ? -12.078 3.324 -1.820 1.00 95.00 72 LYS A N 1
ATOM 582 C CA . LYS A 1 72 ? -11.975 1.864 -1.877 1.00 95.00 72 LYS A CA 1
ATOM 583 C C . LYS A 1 72 ? -10.809 1.356 -1.029 1.00 95.00 72 LYS A C 1
ATOM 585 O O . LYS A 1 72 ? -10.963 0.345 -0.348 1.00 95.00 72 LYS A O 1
ATOM 590 N N . LEU A 1 73 ? -9.671 2.054 -1.032 1.00 95.25 73 LEU A N 1
ATOM 591 C CA . LEU A 1 73 ? -8.537 1.747 -0.158 1.00 95.25 73 LEU A CA 1
ATOM 592 C C . LEU A 1 73 ? -8.947 1.797 1.322 1.00 95.25 73 LEU A C 1
ATOM 594 O O . LEU A 1 73 ? -8.712 0.835 2.052 1.00 95.25 73 LEU A O 1
ATOM 598 N N . PHE A 1 74 ? -9.603 2.875 1.753 1.00 95.06 74 PHE A N 1
ATOM 599 C CA . PHE A 1 74 ? -10.057 3.029 3.135 1.00 95.06 74 PHE A CA 1
ATOM 600 C C . PHE A 1 74 ? -11.125 2.016 3.508 1.00 95.06 74 PHE A C 1
ATOM 602 O O . PHE A 1 74 ? -11.029 1.427 4.575 1.00 95.06 74 PHE A O 1
ATOM 609 N N . THR A 1 75 ? -12.063 1.718 2.610 1.00 95.88 75 THR A N 1
ATOM 610 C CA . THR A 1 75 ? -13.065 0.665 2.832 1.00 95.88 75 THR A CA 1
ATOM 611 C C . THR A 1 75 ? -12.401 -0.688 3.107 1.00 95.88 75 THR A C 1
ATOM 613 O O . THR A 1 75 ? -12.803 -1.405 4.022 1.00 95.88 75 THR A O 1
ATOM 616 N N . ILE A 1 76 ? -11.353 -1.033 2.349 1.00 96.25 76 ILE A N 1
ATOM 617 C CA . ILE A 1 76 ? -10.595 -2.276 2.554 1.00 96.25 76 ILE A CA 1
ATOM 618 C C . ILE A 1 76 ? -9.887 -2.261 3.913 1.00 96.25 76 ILE A C 1
ATOM 620 O O . ILE A 1 76 ? -9.953 -3.250 4.641 1.00 96.25 76 ILE A O 1
ATOM 624 N N . ILE A 1 77 ? -9.225 -1.153 4.261 1.00 96.31 77 ILE A N 1
ATOM 625 C CA . ILE A 1 77 ? -8.486 -1.023 5.524 1.00 96.31 77 ILE A CA 1
ATOM 626 C C . ILE A 1 77 ? -9.425 -1.062 6.722 1.00 96.31 77 ILE A C 1
ATOM 628 O O . ILE A 1 77 ? -9.192 -1.823 7.659 1.00 96.31 77 ILE A O 1
ATOM 632 N N . ASP A 1 78 ? -10.498 -0.281 6.676 1.00 95.88 78 ASP A N 1
ATOM 633 C CA . ASP A 1 78 ? -11.486 -0.206 7.739 1.00 95.88 78 ASP A CA 1
ATOM 634 C C . ASP A 1 78 ? -12.197 -1.544 7.908 1.00 95.88 78 ASP A C 1
ATOM 636 O O . ASP A 1 78 ? -12.478 -1.923 9.035 1.00 95.88 78 ASP A O 1
ATOM 640 N N . GLY A 1 79 ? -12.376 -2.339 6.851 1.00 95.12 79 GLY A N 1
ATOM 641 C CA . GLY A 1 79 ? -12.876 -3.713 6.954 1.00 95.12 79 GLY A CA 1
ATOM 642 C C . GLY A 1 79 ? -11.942 -4.708 7.664 1.00 95.12 79 GLY A C 1
ATOM 643 O O . GLY A 1 79 ? -12.373 -5.817 7.984 1.00 95.12 79 GLY A O 1
ATOM 644 N N . MET A 1 80 ? -10.675 -4.364 7.930 1.00 95.31 80 MET A N 1
ATOM 645 C CA . MET A 1 80 ? -9.726 -5.299 8.542 1.00 95.31 80 MET A CA 1
ATOM 646 C C . MET A 1 80 ? -9.993 -5.503 10.049 1.00 95.31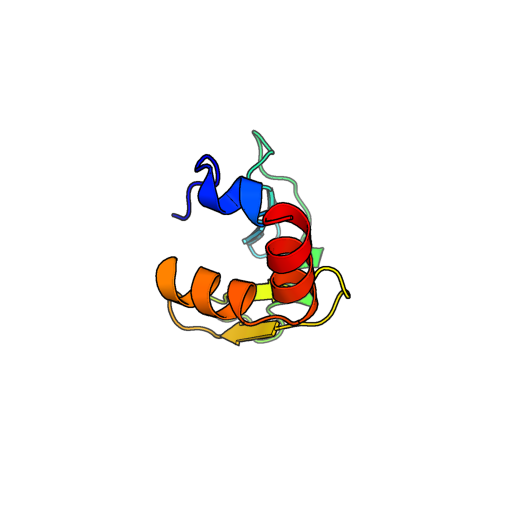 80 MET A C 1
ATOM 648 O O . MET A 1 80 ? -10.211 -4.528 10.770 1.00 95.31 80 MET A O 1
ATOM 652 N N . PRO A 1 81 ? -9.886 -6.740 10.587 1.00 93.62 81 PRO A N 1
ATOM 653 C CA . PRO A 1 81 ? -10.197 -7.022 11.995 1.00 93.62 81 PRO A CA 1
ATOM 654 C C . PRO A 1 81 ? -9.394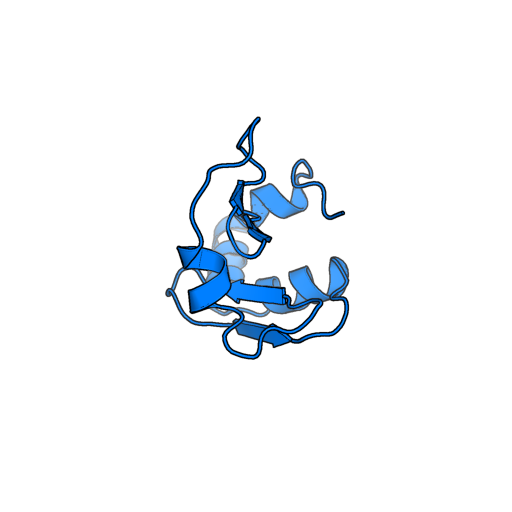 -6.196 13.009 1.00 93.62 81 PRO A C 1
ATOM 656 O O . PRO A 1 81 ? -9.934 -5.775 14.031 1.00 93.62 81 PRO A O 1
ATOM 659 N N . MET A 1 82 ? -8.109 -5.951 12.728 1.00 92.88 82 MET A N 1
ATOM 660 C CA . MET A 1 82 ? -7.240 -5.130 13.580 1.00 92.88 82 MET A CA 1
ATOM 661 C C . MET A 1 82 ? -7.746 -3.684 13.641 1.00 92.88 82 MET A C 1
ATOM 663 O O . MET A 1 82 ? -7.994 -3.164 14.727 1.00 92.88 82 MET A O 1
ATOM 667 N N . ARG A 1 83 ? -8.038 -3.099 12.475 1.00 95.44 83 ARG A N 1
ATOM 668 C CA . ARG A 1 83 ? -8.582 -1.747 12.345 1.00 95.44 83 ARG A CA 1
ATOM 669 C C . ARG A 1 83 ? -9.952 -1.604 13.014 1.00 95.44 83 ARG A C 1
ATOM 671 O O . ARG A 1 83 ? -10.194 -0.651 13.750 1.00 95.44 83 ARG A O 1
ATOM 678 N N . GLN A 1 84 ? -10.829 -2.593 12.848 1.00 94.62 84 GLN A N 1
ATOM 679 C CA . GLN A 1 84 ? -12.120 -2.648 13.544 1.00 94.62 84 GLN A CA 1
ATOM 680 C C . GLN A 1 84 ? -11.963 -2.681 15.070 1.00 94.62 84 GLN A C 1
ATOM 682 O O . GLN A 1 84 ? -12.732 -2.044 15.792 1.00 94.62 84 GLN A O 1
ATOM 687 N N . ARG A 1 85 ? -10.966 -3.408 15.588 1.00 94.38 85 ARG A N 1
ATOM 688 C CA . ARG A 1 85 ? -10.667 -3.435 17.026 1.00 94.38 85 ARG A CA 1
ATOM 689 C C . ARG A 1 85 ? -10.158 -2.081 17.523 1.00 94.38 85 ARG A C 1
ATOM 691 O O . ARG A 1 85 ? -10.609 -1.642 18.576 1.00 94.38 85 ARG A O 1
ATOM 698 N N . GLU A 1 86 ? -9.269 -1.418 16.788 1.00 93.31 86 GLU A N 1
ATOM 699 C CA . GLU A 1 86 ? -8.777 -0.073 17.131 1.00 93.31 86 GLU A CA 1
ATOM 700 C C . GLU A 1 86 ? -9.912 0.948 17.214 1.00 93.31 86 GLU A C 1
ATOM 702 O O . GLU A 1 86 ? -10.002 1.686 18.193 1.00 93.31 86 GLU A O 1
ATOM 707 N N . LEU A 1 87 ? -10.808 0.957 16.221 1.00 93.12 87 LEU A N 1
ATOM 708 C CA . LEU A 1 87 ? -11.979 1.836 16.199 1.00 93.12 87 LEU A CA 1
ATOM 709 C C . LEU A 1 87 ? -12.879 1.615 17.422 1.00 93.12 87 LEU A C 1
ATOM 711 O O . LEU A 1 87 ? -13.306 2.574 18.058 1.00 93.12 87 LEU A O 1
ATOM 715 N N . LYS A 1 88 ? -13.114 0.354 17.805 1.00 94.44 88 LYS A N 1
ATOM 716 C CA . LYS A 1 88 ? -13.887 0.019 19.014 1.00 94.44 88 LYS A CA 1
ATOM 717 C C . LYS A 1 88 ? -13.213 0.490 20.304 1.00 94.44 88 LYS A C 1
ATOM 719 O O . LYS A 1 88 ? -13.918 0.847 21.240 1.00 94.44 88 LYS A O 1
ATOM 724 N N . LEU A 1 89 ? -11.881 0.465 20.366 1.00 93.69 89 LEU A N 1
ATOM 725 C CA . LEU A 1 89 ? -11.125 0.917 21.537 1.00 93.69 89 LEU A CA 1
ATOM 726 C C . LEU A 1 89 ? -11.072 2.444 21.645 1.00 93.69 89 LEU A C 1
ATOM 728 O O . LEU A 1 89 ? -11.129 2.950 22.756 1.00 93.69 89 LEU A O 1
ATOM 732 N N . LYS A 1 90 ? -10.983 3.166 20.521 1.00 87.12 90 LYS A N 1
ATOM 733 C CA . LYS A 1 90 ? -10.975 4.641 20.497 1.00 87.12 90 LYS A CA 1
ATOM 734 C C . LYS A 1 90 ? -12.337 5.265 20.831 1.00 87.12 90 LYS A C 1
ATOM 736 O O . LYS A 1 90 ? -12.378 6.388 21.310 1.00 87.12 90 LYS A O 1
ATOM 741 N N . ASN A 1 91 ? -13.433 4.549 20.579 1.00 76.31 91 ASN A N 1
ATOM 742 C CA . ASN A 1 91 ? -14.798 5.021 20.848 1.00 76.31 91 ASN A CA 1
ATOM 743 C C . ASN A 1 91 ? -15.272 4.767 22.294 1.00 76.31 91 ASN A C 1
ATOM 745 O O . ASN A 1 91 ? -16.458 4.941 22.578 1.00 76.31 91 ASN A O 1
ATOM 749 N N . LYS A 1 92 ? -14.387 4.303 23.180 1.00 54.62 92 LYS A N 1
ATOM 750 C CA . LYS A 1 92 ? -14.663 4.027 24.591 1.00 54.62 92 LYS A CA 1
ATOM 751 C C . LYS A 1 92 ? -13.890 5.002 25.468 1.00 54.62 92 LYS A C 1
ATOM 753 O O . LYS A 1 92 ? -14.478 5.430 26.483 1.00 54.62 92 LYS A O 1
#

Foldseek 3Di:
DDQCPDPLNVLLVDWDKDADQQWIDISPDPDIDGHRCVCCVQPVVVQPAWDWDADPVRDTQDIDRDDDDPVNVSVSSCPDPVNVVVVVVVVD